Protein AF-A0A971L459-F1 (afdb_monomer_lite)

Radius of gyration: 15.77 Å; chains: 1; bounding box: 43×36×41 Å

Structure (mmCIF, N/CA/C/O backbone):
data_AF-A0A971L459-F1
#
_entry.id   AF-A0A971L459-F1
#
loop_
_atom_site.group_PDB
_atom_site.id
_atom_site.type_symbol
_atom_site.label_atom_id
_atom_site.label_alt_id
_atom_site.label_comp_id
_atom_site.label_asym_id
_atom_site.label_entity_id
_atom_site.label_seq_id
_atom_site.pdbx_PDB_ins_code
_atom_site.Cartn_x
_atom_site.Cartn_y
_atom_site.Cartn_z
_atom_site.occupancy
_atom_site.B_iso_or_equiv
_atom_site.auth_seq_id
_atom_site.auth_comp_id
_atom_site.auth_asym_id
_atom_site.auth_atom_id
_atom_site.pdbx_PDB_model_num
ATOM 1 N N . MET A 1 1 ? -14.450 -4.323 11.798 1.00 90.31 1 MET A N 1
ATOM 2 C CA . MET A 1 1 ? -14.126 -2.916 12.143 1.00 90.31 1 MET A CA 1
ATOM 3 C C . MET A 1 1 ? -13.763 -2.211 10.857 1.00 90.31 1 MET A C 1
ATOM 5 O O . MET A 1 1 ? -13.101 -2.837 10.037 1.00 90.31 1 MET A O 1
ATOM 9 N N . LYS A 1 2 ? -14.218 -0.979 10.640 1.00 94.31 2 LYS A N 1
ATOM 10 C CA . LYS A 1 2 ? -13.958 -0.246 9.393 1.00 94.31 2 LYS A CA 1
ATOM 11 C C . LYS A 1 2 ? -13.696 1.214 9.714 1.00 94.31 2 LYS A C 1
ATOM 13 O O . LYS A 1 2 ? -14.445 1.800 10.484 1.00 94.31 2 LYS A O 1
ATOM 18 N N . TRP A 1 3 ? -12.647 1.765 9.129 1.00 95.25 3 TRP A N 1
ATOM 19 C CA . TRP A 1 3 ? -12.366 3.187 9.110 1.00 95.25 3 TRP A CA 1
ATOM 20 C C . TRP A 1 3 ? -12.623 3.690 7.695 1.00 95.25 3 TRP A C 1
ATOM 22 O O . TRP A 1 3 ? -12.131 3.116 6.724 1.00 95.25 3 TRP A O 1
ATOM 32 N N . GLN A 1 4 ? -13.418 4.747 7.596 1.00 94.31 4 GLN A N 1
ATOM 33 C CA . GLN A 1 4 ? -13.702 5.459 6.361 1.00 94.31 4 GLN A CA 1
ATOM 34 C C . GLN A 1 4 ? -13.698 6.948 6.715 1.00 94.31 4 GLN A C 1
ATOM 36 O O . GLN A 1 4 ? -14.585 7.391 7.451 1.00 94.31 4 GLN A O 1
ATOM 41 N N . PRO A 1 5 ? -12.687 7.715 6.285 1.00 88.75 5 PRO A N 1
ATOM 42 C CA . PRO A 1 5 ? -12.580 9.106 6.672 1.00 88.75 5 PRO A CA 1
ATOM 43 C C . PRO A 1 5 ? -13.665 9.940 5.982 1.00 88.75 5 PRO A C 1
ATOM 45 O O . PRO A 1 5 ? -14.094 9.644 4.867 1.00 88.75 5 PRO A O 1
ATOM 48 N N . SER A 1 6 ? -14.095 11.017 6.641 1.00 87.75 6 SER A N 1
ATOM 49 C CA . SER A 1 6 ? -15.036 11.989 6.064 1.00 87.75 6 SER A CA 1
ATOM 50 C C . SER A 1 6 ? -14.444 12.742 4.870 1.00 87.75 6 SER A C 1
ATOM 52 O O . SER A 1 6 ? -15.179 13.152 3.974 1.00 87.75 6 SER A O 1
ATOM 54 N N . SER A 1 7 ? -13.119 12.886 4.856 1.00 86.75 7 SER A N 1
ATOM 55 C CA . SER A 1 7 ? -12.333 13.434 3.758 1.00 86.75 7 SER A CA 1
ATOM 56 C C . SER A 1 7 ? -11.237 12.439 3.391 1.00 86.75 7 SER A C 1
ATOM 58 O O . SER A 1 7 ? -10.510 12.003 4.284 1.00 86.75 7 SER A O 1
ATOM 60 N N . PRO A 1 8 ? -11.064 12.090 2.112 1.00 84.75 8 PRO A N 1
ATOM 61 C CA . PRO A 1 8 ? -10.046 11.125 1.736 1.00 84.75 8 PRO A CA 1
ATOM 62 C C . PRO A 1 8 ? -8.619 11.597 2.022 1.00 84.75 8 PRO A C 1
ATOM 64 O O . PRO A 1 8 ? -8.302 12.783 1.886 1.00 84.75 8 PRO A O 1
ATOM 67 N N . ILE A 1 9 ? -7.736 10.656 2.361 1.00 93.06 9 ILE A N 1
ATOM 68 C CA . ILE A 1 9 ? -6.310 10.937 2.551 1.00 93.06 9 ILE A CA 1
ATOM 69 C C . ILE A 1 9 ? -5.605 10.787 1.209 1.00 93.06 9 ILE A C 1
ATOM 71 O O . ILE A 1 9 ? -5.529 9.687 0.663 1.00 93.06 9 ILE A O 1
ATOM 75 N N . ARG A 1 10 ? -5.092 11.908 0.694 1.00 93.88 10 ARG A N 1
ATOM 76 C CA . ARG A 1 10 ? -4.500 12.013 -0.643 1.00 93.88 10 ARG A CA 1
ATOM 77 C C . ARG A 1 10 ? -2.991 12.195 -0.604 1.00 93.88 10 ARG A C 1
ATOM 79 O O . ARG A 1 10 ? -2.459 12.879 0.271 1.00 93.88 10 ARG A O 1
ATOM 86 N N . SER A 1 11 ? -2.309 11.629 -1.591 1.00 92.81 11 SER A N 1
ATOM 87 C CA . SER A 1 11 ? -0.902 11.909 -1.848 1.00 92.81 11 SER A CA 1
ATOM 88 C C . SER A 1 11 ? -0.730 13.270 -2.510 1.00 92.81 11 SER A C 1
ATOM 90 O O . SER A 1 11 ? -1.480 13.655 -3.403 1.00 92.81 11 SER A O 1
ATOM 92 N N . THR A 1 12 ? 0.318 13.981 -2.110 1.00 92.38 12 THR A N 1
ATOM 93 C CA . THR A 1 12 ? 0.799 15.197 -2.780 1.00 92.38 12 THR A CA 1
ATOM 94 C C . THR A 1 12 ? 2.115 14.961 -3.524 1.00 92.38 12 THR A C 1
ATOM 96 O O . THR A 1 12 ? 2.719 15.904 -4.033 1.00 92.38 12 THR A O 1
ATOM 99 N N . MET A 1 13 ? 2.588 13.710 -3.584 1.00 92.56 13 MET A N 1
ATOM 100 C CA . MET A 1 13 ? 3.880 13.375 -4.176 1.00 92.56 13 MET A CA 1
ATOM 101 C C . MET A 1 13 ? 3.852 13.494 -5.698 1.00 92.56 13 MET A C 1
ATOM 103 O O . MET A 1 13 ? 2.916 13.036 -6.356 1.00 92.56 13 MET A O 1
ATOM 107 N N . GLN A 1 14 ? 4.919 14.085 -6.236 1.00 90.69 14 GLN A N 1
ATOM 108 C CA . GLN A 1 14 ? 5.149 14.294 -7.662 1.00 90.69 14 GLN A CA 1
ATOM 109 C C . GLN A 1 14 ? 6.601 13.941 -8.024 1.00 90.69 14 GLN A C 1
ATOM 111 O O . GLN A 1 14 ? 7.482 14.132 -7.176 1.00 90.69 14 GLN A O 1
ATOM 116 N N . PRO A 1 15 ? 6.874 13.482 -9.261 1.00 91.50 15 PRO A N 1
ATOM 117 C CA . PRO A 1 15 ? 5.900 13.136 -10.306 1.00 91.50 15 PRO A CA 1
ATOM 118 C C . PRO A 1 15 ? 5.038 11.912 -9.950 1.00 91.50 15 PRO A C 1
ATOM 120 O O . PRO A 1 15 ? 5.412 11.123 -9.086 1.00 91.50 15 PRO A O 1
ATOM 123 N N . ARG A 1 16 ? 3.874 11.756 -10.594 1.00 91.00 16 ARG A N 1
ATOM 124 C CA . ARG A 1 16 ? 3.052 10.537 -10.470 1.00 91.00 16 ARG A CA 1
ATOM 125 C C . ARG A 1 16 ? 3.676 9.379 -11.246 1.00 91.00 16 ARG A C 1
ATOM 127 O O . ARG A 1 16 ? 4.224 9.580 -12.328 1.00 91.00 16 ARG A O 1
ATOM 134 N N . LEU A 1 17 ? 3.574 8.175 -10.688 1.00 91.25 17 LEU A N 1
ATOM 135 C CA . LEU A 1 17 ? 4.020 6.932 -11.307 1.00 91.25 17 LEU A CA 1
ATOM 136 C C . LEU A 1 17 ? 2.808 6.096 -11.714 1.00 91.25 17 LEU A C 1
ATOM 138 O O . LEU A 1 17 ? 2.046 5.652 -10.859 1.00 91.25 17 LEU A O 1
ATOM 142 N N . ASP A 1 18 ? 2.693 5.850 -13.013 1.00 92.44 18 ASP A N 1
ATOM 143 C CA . ASP A 1 18 ? 1.702 4.952 -13.596 1.00 92.44 18 ASP A CA 1
ATOM 144 C C . ASP A 1 18 ? 1.967 3.502 -13.149 1.00 92.44 18 ASP A C 1
ATOM 146 O O . ASP A 1 18 ? 3.055 2.961 -13.377 1.00 92.44 18 ASP A O 1
ATOM 150 N N . VAL A 1 19 ? 0.986 2.846 -12.530 1.00 92.81 19 VAL A N 1
ATOM 151 C CA . VAL A 1 19 ? 1.095 1.454 -12.078 1.00 92.81 19 VAL A CA 1
ATOM 152 C C . VAL A 1 19 ? 1.305 0.476 -13.228 1.00 92.81 19 VAL A C 1
ATOM 154 O O . VAL A 1 19 ? 1.962 -0.539 -13.032 1.00 92.81 19 VAL A O 1
ATOM 157 N N . SER A 1 20 ? 0.844 0.779 -14.441 1.00 92.81 20 SER A N 1
ATOM 158 C CA . SER A 1 20 ? 1.091 -0.038 -15.632 1.00 92.81 20 SER A CA 1
ATOM 159 C C . SER A 1 20 ? 2.567 -0.039 -16.046 1.00 92.81 20 SER A C 1
ATOM 161 O O . SER A 1 20 ? 3.024 -0.982 -16.686 1.00 92.81 20 SER A O 1
ATOM 163 N N . SER A 1 21 ? 3.343 0.964 -15.617 1.00 91.06 21 SER A N 1
ATOM 164 C CA . SER A 1 21 ? 4.784 1.052 -15.888 1.00 91.06 21 SER A CA 1
ATOM 165 C C . SER A 1 21 ? 5.652 0.215 -14.940 1.00 91.06 21 SER A C 1
ATOM 167 O O . SER A 1 21 ? 6.875 0.144 -15.111 1.00 91.06 21 SER A O 1
ATOM 169 N N . TYR A 1 22 ? 5.047 -0.433 -13.938 1.00 91.81 22 TYR A N 1
ATOM 170 C CA . TYR A 1 22 ? 5.780 -1.288 -13.013 1.00 91.81 22 TYR A CA 1
ATOM 171 C C . TYR A 1 22 ? 6.403 -2.470 -13.751 1.00 91.81 22 TYR A C 1
ATOM 173 O O . TYR A 1 22 ? 5.729 -3.267 -14.406 1.00 91.81 22 TYR A O 1
ATOM 181 N N . LYS A 1 23 ? 7.727 -2.573 -13.619 1.00 92.19 23 LYS A N 1
ATOM 182 C CA . LYS A 1 23 ? 8.530 -3.602 -14.275 1.00 92.19 23 LYS A CA 1
ATOM 183 C C . LYS A 1 23 ? 8.149 -4.993 -13.778 1.00 92.19 23 LYS A C 1
ATOM 185 O O . LYS A 1 23 ? 7.743 -5.173 -12.632 1.00 92.19 23 LYS A O 1
ATOM 190 N N . LYS A 1 24 ? 8.378 -5.965 -14.656 1.00 95.31 24 LYS A N 1
ATOM 191 C CA . LYS A 1 24 ? 8.239 -7.388 -14.376 1.00 95.31 24 LYS A CA 1
ATOM 192 C C . LYS A 1 24 ? 9.045 -7.802 -13.139 1.00 95.31 24 LYS A C 1
ATOM 194 O O . LYS A 1 24 ? 10.231 -7.486 -13.045 1.00 95.31 24 LYS A O 1
ATOM 199 N N . ASP A 1 25 ? 8.404 -8.540 -12.240 1.00 94.94 25 ASP A N 1
ATOM 200 C CA . ASP A 1 25 ? 8.980 -9.087 -11.010 1.00 94.94 25 ASP A CA 1
ATOM 201 C C . ASP A 1 25 ? 8.556 -10.551 -10.825 1.00 94.94 25 ASP A C 1
ATOM 203 O O . ASP A 1 25 ? 7.555 -11.003 -11.390 1.00 94.94 25 ASP A O 1
ATOM 207 N N . HIS A 1 26 ? 9.336 -11.316 -10.065 1.00 96.62 26 HIS A N 1
ATOM 208 C CA . HIS A 1 26 ? 8.986 -12.693 -9.722 1.00 96.62 26 HIS A CA 1
ATOM 209 C C . HIS A 1 26 ? 7.728 -12.705 -8.863 1.00 96.62 26 HIS A C 1
ATOM 211 O O . HIS A 1 26 ? 7.657 -11.978 -7.873 1.00 96.62 26 HIS A O 1
ATOM 217 N N . LYS A 1 27 ? 6.754 -13.554 -9.195 1.00 97.12 27 LYS A N 1
ATOM 218 C CA . LYS A 1 27 ? 5.535 -13.669 -8.391 1.00 97.12 27 LYS A CA 1
ATOM 219 C C . LYS A 1 27 ? 5.859 -14.239 -7.008 1.00 97.12 27 LYS A C 1
ATOM 221 O O . LYS A 1 27 ? 6.556 -15.248 -6.899 1.00 97.12 27 LYS A O 1
ATOM 226 N N . PHE A 1 28 ? 5.326 -13.616 -5.966 1.00 95.00 28 PHE A N 1
ATOM 227 C CA . PHE A 1 28 ? 5.466 -14.037 -4.577 1.00 95.00 28 PHE A CA 1
ATOM 228 C C . PHE A 1 28 ? 4.107 -14.440 -4.003 1.00 95.00 28 PHE A C 1
ATOM 230 O O . PHE A 1 28 ? 3.129 -13.700 -4.112 1.00 95.00 28 PHE A O 1
ATOM 237 N N . ASP A 1 29 ? 4.049 -15.611 -3.381 1.00 92.31 29 ASP A N 1
ATOM 238 C CA . ASP A 1 29 ? 2.883 -16.079 -2.647 1.00 92.31 29 ASP A CA 1
ATOM 239 C C . ASP A 1 29 ? 3.011 -15.648 -1.180 1.00 92.31 29 ASP A C 1
ATOM 241 O O . ASP A 1 29 ? 3.862 -16.124 -0.430 1.00 92.31 29 ASP A O 1
ATOM 245 N N . PHE A 1 30 ? 2.157 -14.713 -0.765 1.00 87.75 30 PHE A N 1
ATOM 246 C CA . PHE A 1 30 ? 2.163 -14.171 0.595 1.00 87.75 30 PHE A CA 1
ATOM 247 C C . PHE A 1 30 ? 1.555 -15.112 1.645 1.00 87.75 30 PHE A C 1
ATOM 249 O O . PHE A 1 30 ? 1.701 -14.846 2.837 1.00 87.75 30 PHE A O 1
ATOM 256 N N . ILE A 1 31 ? 0.882 -16.189 1.230 1.00 85.88 31 ILE A N 1
ATOM 257 C CA . ILE A 1 31 ? 0.337 -17.218 2.123 1.00 85.88 31 ILE A CA 1
ATOM 258 C C . ILE A 1 31 ? 1.427 -18.238 2.452 1.00 85.88 31 ILE A C 1
ATOM 260 O O . ILE A 1 31 ? 1.619 -18.570 3.621 1.00 85.88 31 ILE A O 1
ATOM 264 N N . THR A 1 32 ? 2.148 -18.726 1.440 1.00 89.06 32 THR A N 1
ATOM 265 C CA . THR A 1 32 ? 3.231 -19.707 1.632 1.00 89.06 32 THR A CA 1
ATOM 266 C C . THR A 1 32 ? 4.562 -19.055 2.004 1.00 89.06 32 THR A C 1
ATOM 268 O O . THR A 1 32 ? 5.397 -19.690 2.644 1.00 89.06 32 THR A O 1
ATOM 271 N N . GLY A 1 33 ? 4.752 -17.779 1.659 1.00 88.25 33 GLY A N 1
ATOM 272 C CA . GLY A 1 33 ? 5.996 -17.044 1.879 1.00 88.25 33 GLY A CA 1
ATOM 273 C C . GLY A 1 33 ? 7.087 -17.362 0.852 1.00 88.25 33 GLY A C 1
ATOM 274 O O . GLY A 1 33 ? 8.265 -17.128 1.131 1.00 88.25 33 GLY A O 1
ATOM 275 N N . GLU A 1 34 ? 6.721 -17.891 -0.318 1.00 92.88 34 GLU A N 1
ATOM 276 C CA . GLU A 1 34 ? 7.658 -18.375 -1.334 1.00 92.88 34 GLU A CA 1
ATOM 277 C C . GLU A 1 34 ? 7.454 -17.705 -2.699 1.00 92.88 34 GLU A C 1
ATOM 279 O O . GLU A 1 34 ? 6.381 -17.203 -3.035 1.00 92.88 34 GLU A O 1
ATOM 284 N N . PHE A 1 35 ? 8.505 -17.717 -3.525 1.00 93.50 35 PHE A N 1
ATOM 285 C CA . PHE A 1 35 ? 8.372 -17.356 -4.935 1.00 93.50 35 PHE A CA 1
ATOM 286 C C . PHE A 1 35 ? 7.674 -18.473 -5.702 1.00 93.50 35 PHE A C 1
ATOM 288 O O . PHE A 1 35 ? 8.040 -19.644 -5.595 1.00 93.50 35 PHE A O 1
ATOM 295 N N . VAL A 1 36 ? 6.718 -18.099 -6.545 1.00 95.06 36 VAL A N 1
ATOM 296 C CA . VAL A 1 36 ? 6.023 -19.046 -7.412 1.00 95.06 36 VAL A CA 1
ATOM 297 C C . VAL A 1 36 ? 6.899 -19.321 -8.635 1.00 95.06 36 VAL A C 1
ATOM 299 O O . VAL A 1 36 ? 7.161 -18.438 -9.454 1.00 95.06 36 VAL A O 1
ATOM 302 N N . SER A 1 37 ? 7.407 -20.550 -8.736 1.00 94.44 37 SER A N 1
ATOM 303 C CA . SER A 1 37 ? 8.380 -20.936 -9.763 1.00 94.44 37 SER A CA 1
ATOM 304 C C . SER A 1 37 ? 7.847 -20.720 -11.184 1.00 94.44 37 SER A C 1
ATOM 306 O O . SER A 1 37 ? 6.774 -21.199 -11.537 1.00 94.44 37 SER A O 1
ATOM 308 N N . GLY A 1 38 ? 8.622 -20.016 -12.014 1.00 94.44 38 GLY A N 1
ATOM 309 C CA . GLY A 1 38 ? 8.282 -19.735 -13.413 1.00 94.44 38 GLY A CA 1
ATOM 310 C C . GLY A 1 38 ? 7.211 -18.658 -13.621 1.00 94.44 38 GLY A C 1
ATOM 311 O O . GLY A 1 38 ? 6.977 -18.269 -14.767 1.00 94.44 38 GLY A O 1
ATOM 312 N N . GLU A 1 39 ? 6.609 -18.138 -12.551 1.00 97.19 39 GLU A N 1
ATOM 313 C CA . GLU A 1 39 ? 5.571 -17.114 -12.622 1.00 97.19 39 GLU A CA 1
ATOM 314 C C . GLU A 1 39 ? 6.114 -15.709 -12.358 1.00 97.19 39 GLU A C 1
ATOM 316 O O . GLU A 1 39 ? 7.056 -15.481 -11.593 1.00 97.19 39 GLU A O 1
ATOM 321 N N . TRP A 1 40 ? 5.480 -14.744 -13.016 1.00 97.31 40 TRP A N 1
ATOM 322 C CA . TRP A 1 40 ? 5.882 -13.349 -13.008 1.00 97.31 40 TRP A CA 1
ATOM 323 C C . TRP A 1 40 ? 4.654 -12.453 -12.934 1.00 97.31 40 TRP A C 1
ATOM 325 O O . TRP A 1 40 ? 3.592 -12.819 -13.432 1.00 97.31 40 TRP A O 1
ATOM 335 N N . VAL A 1 41 ? 4.834 -11.273 -12.356 1.00 96.75 41 VAL A N 1
ATOM 336 C CA . VAL A 1 41 ? 3.839 -10.199 -12.311 1.00 96.75 41 VAL A CA 1
ATOM 337 C C . VAL A 1 41 ? 4.420 -8.943 -12.950 1.00 96.75 41 VAL A C 1
ATOM 339 O O . VAL A 1 41 ? 5.628 -8.723 -12.896 1.00 96.75 41 VAL A O 1
ATOM 342 N N . GLU A 1 42 ? 3.581 -8.115 -13.560 1.00 95.94 42 GLU A N 1
ATOM 343 C CA . GLU A 1 42 ? 3.956 -6.819 -14.139 1.00 95.94 42 GLU A CA 1
ATOM 344 C C . GLU A 1 42 ? 2.793 -5.829 -14.007 1.00 95.94 42 GLU A C 1
ATOM 346 O O . GLU A 1 42 ? 1.681 -6.219 -13.641 1.00 95.94 42 GLU A O 1
ATOM 351 N N . GLY A 1 43 ? 3.045 -4.540 -14.247 1.00 95.00 43 GLY A N 1
ATOM 352 C CA . GLY A 1 43 ? 2.015 -3.509 -14.156 1.00 95.00 43 GLY A CA 1
ATOM 353 C C . GLY A 1 43 ? 1.327 -3.476 -12.783 1.00 95.00 43 GLY A C 1
ATOM 354 O O . GLY A 1 43 ? 1.984 -3.493 -11.737 1.00 95.00 43 GLY A O 1
ATOM 355 N N . LEU A 1 44 ? -0.011 -3.465 -12.783 1.00 94.12 44 LEU A N 1
ATOM 356 C CA . LEU A 1 44 ? -0.817 -3.393 -11.561 1.00 94.12 44 LEU A CA 1
ATOM 357 C C . LEU A 1 44 ? -0.513 -4.534 -10.575 1.00 94.12 44 LEU A C 1
ATOM 359 O O . LEU A 1 44 ? -0.408 -4.277 -9.378 1.00 94.12 44 LEU A O 1
ATOM 363 N N . ASP A 1 45 ? -0.310 -5.765 -11.048 1.00 94.62 45 ASP A N 1
ATOM 364 C CA . ASP A 1 45 ? -0.037 -6.907 -10.165 1.00 94.62 45 ASP A CA 1
ATOM 365 C C . ASP A 1 45 ? 1.336 -6.787 -9.492 1.00 94.62 45 ASP A C 1
ATOM 367 O O . ASP A 1 45 ? 1.482 -7.064 -8.299 1.00 94.62 45 ASP A O 1
ATOM 371 N N . ALA A 1 46 ? 2.343 -6.295 -10.223 1.00 94.88 46 ALA A N 1
ATOM 372 C CA . ALA A 1 46 ? 3.651 -5.991 -9.644 1.00 94.88 46 ALA A CA 1
ATOM 373 C C . ALA A 1 46 ? 3.568 -4.849 -8.620 1.00 94.88 46 ALA A C 1
ATOM 375 O O . ALA A 1 46 ? 4.231 -4.894 -7.577 1.00 94.88 46 ALA A O 1
ATOM 376 N N . P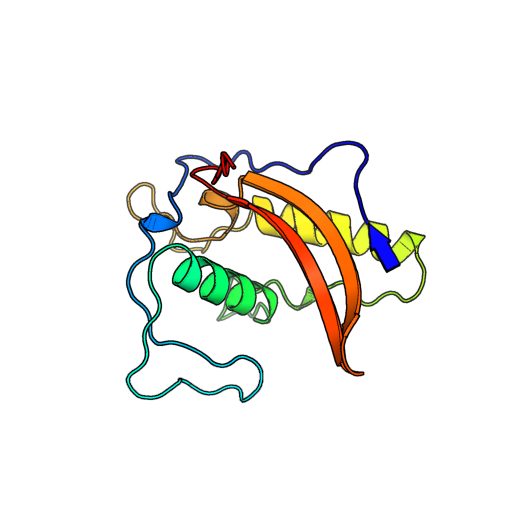HE A 1 47 ? 2.725 -3.841 -8.870 1.00 95.25 47 PHE A N 1
ATOM 377 C CA . PHE A 1 47 ? 2.432 -2.807 -7.883 1.00 95.25 47 PHE A CA 1
ATOM 378 C C . PHE A 1 47 ? 1.763 -3.389 -6.629 1.00 95.25 47 PHE A C 1
ATOM 380 O O . PHE A 1 47 ? 2.237 -3.112 -5.528 1.00 95.25 47 PHE A O 1
ATOM 387 N N . ILE A 1 48 ? 0.724 -4.221 -6.768 1.00 94.88 48 ILE A N 1
ATOM 388 C CA . ILE A 1 48 ? 0.027 -4.862 -5.638 1.00 94.88 48 ILE A CA 1
ATOM 389 C C . ILE A 1 48 ? 1.009 -5.702 -4.815 1.00 94.88 48 ILE A C 1
ATOM 391 O O . ILE A 1 48 ? 1.056 -5.578 -3.590 1.00 94.88 48 ILE A O 1
ATOM 395 N N . GLN A 1 49 ? 1.863 -6.491 -5.469 1.00 95.31 49 GLN A N 1
ATOM 396 C CA . GLN A 1 49 ? 2.909 -7.250 -4.786 1.00 95.31 49 GLN A CA 1
ATOM 397 C C . GLN A 1 49 ? 3.863 -6.331 -4.008 1.00 95.31 49 GLN A C 1
ATOM 399 O O . GLN A 1 49 ? 4.150 -6.584 -2.834 1.00 95.31 49 GLN A O 1
ATOM 404 N N . LYS A 1 50 ? 4.335 -5.231 -4.613 1.00 94.38 50 LYS A N 1
ATOM 405 C CA . LYS A 1 50 ? 5.182 -4.244 -3.920 1.00 94.38 50 LYS A CA 1
ATOM 406 C C . LYS A 1 50 ? 4.447 -3.597 -2.745 1.00 94.38 50 LYS A C 1
ATOM 408 O O . LYS A 1 50 ? 5.051 -3.416 -1.690 1.00 94.38 50 LYS A O 1
ATOM 413 N N . PHE A 1 51 ? 3.169 -3.272 -2.912 1.00 95.75 51 PHE A N 1
ATOM 414 C CA . PHE A 1 51 ? 2.311 -2.688 -1.886 1.00 95.75 51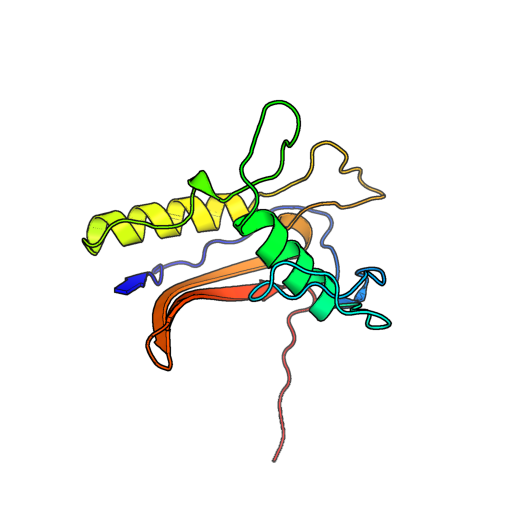 PHE A CA 1
ATOM 415 C C . PHE A 1 51 ? 2.212 -3.601 -0.663 1.00 95.75 51 PHE A C 1
ATOM 417 O O . PHE A 1 51 ? 2.566 -3.187 0.442 1.00 95.75 51 PHE A O 1
ATOM 424 N N . ILE A 1 52 ? 1.845 -4.870 -0.867 1.00 95.00 52 ILE A N 1
ATOM 425 C CA . ILE A 1 52 ? 1.763 -5.868 0.206 1.00 95.00 52 ILE A CA 1
ATOM 426 C C . ILE A 1 52 ? 3.137 -6.058 0.856 1.00 95.00 52 ILE A C 1
ATOM 428 O O . ILE A 1 52 ? 3.253 -6.029 2.080 1.00 95.00 52 ILE A O 1
ATOM 432 N N . LYS A 1 53 ? 4.207 -6.174 0.061 1.00 93.44 53 LYS A N 1
ATOM 433 C CA . LYS A 1 53 ? 5.573 -6.324 0.579 1.00 93.44 53 LYS A CA 1
ATOM 434 C C . LYS A 1 53 ? 5.978 -5.162 1.483 1.00 93.44 53 LYS A C 1
ATOM 436 O O . LYS A 1 53 ? 6.503 -5.404 2.565 1.00 93.44 53 LYS A O 1
ATOM 441 N N . VAL A 1 54 ? 5.738 -3.916 1.075 1.00 95.06 54 VAL A N 1
ATOM 442 C CA . VAL A 1 54 ? 6.026 -2.722 1.890 1.00 95.06 54 VAL A CA 1
ATOM 443 C C . VAL A 1 54 ? 5.225 -2.748 3.194 1.00 95.06 54 VAL A C 1
ATOM 445 O O . VAL A 1 54 ? 5.801 -2.530 4.261 1.00 95.06 54 VAL A O 1
ATOM 448 N N . LEU A 1 55 ? 3.931 -3.082 3.130 1.00 95.19 55 LEU A N 1
ATOM 449 C CA . LEU A 1 55 ? 3.073 -3.186 4.313 1.00 95.19 55 LEU A CA 1
ATOM 450 C C . LEU A 1 55 ? 3.513 -4.275 5.292 1.00 95.19 55 LEU A C 1
ATOM 452 O O . LEU A 1 55 ? 3.431 -4.067 6.496 1.00 95.19 55 LEU A O 1
ATOM 456 N N . LEU A 1 56 ? 3.987 -5.419 4.802 1.00 92.75 56 LEU A N 1
ATOM 457 C CA . LEU A 1 56 ? 4.395 -6.545 5.646 1.00 92.75 56 LEU A CA 1
ATOM 458 C C . LEU A 1 56 ? 5.865 -6.478 6.084 1.00 92.75 56 LEU A C 1
ATOM 460 O O . LEU A 1 56 ? 6.281 -7.213 6.979 1.00 92.75 56 LEU A O 1
ATOM 464 N N . THR A 1 57 ? 6.663 -5.589 5.494 1.00 93.56 57 THR A N 1
ATOM 465 C CA . THR A 1 57 ? 8.071 -5.425 5.859 1.00 93.56 57 THR A CA 1
ATOM 466 C C . THR A 1 57 ? 8.204 -4.576 7.120 1.00 93.56 57 THR A C 1
ATOM 468 O O . THR A 1 57 ? 7.629 -3.493 7.228 1.00 93.56 57 THR A O 1
ATOM 471 N N . LYS A 1 58 ? 9.010 -5.045 8.076 1.00 94.38 58 LYS A N 1
ATOM 472 C CA . LYS A 1 58 ? 9.415 -4.263 9.248 1.00 94.38 58 LYS A CA 1
ATOM 473 C C . LYS A 1 58 ? 10.557 -3.321 8.880 1.00 94.38 58 LYS A C 1
ATOM 475 O O . LYS A 1 58 ? 11.579 -3.763 8.352 1.00 94.38 58 LYS A O 1
ATOM 480 N N . GLU A 1 59 ? 10.399 -2.037 9.186 1.00 92.56 59 GLU A N 1
ATOM 481 C CA . GLU A 1 59 ? 11.494 -1.079 9.057 1.00 92.56 59 GLU A CA 1
ATOM 482 C C . GLU A 1 59 ? 12.599 -1.396 10.073 1.00 92.56 59 GLU A C 1
ATOM 484 O O . GLU A 1 59 ? 12.343 -1.683 11.245 1.00 92.56 59 GLU A O 1
ATOM 489 N N . THR A 1 60 ? 13.845 -1.369 9.619 1.00 92.62 60 THR A N 1
ATOM 4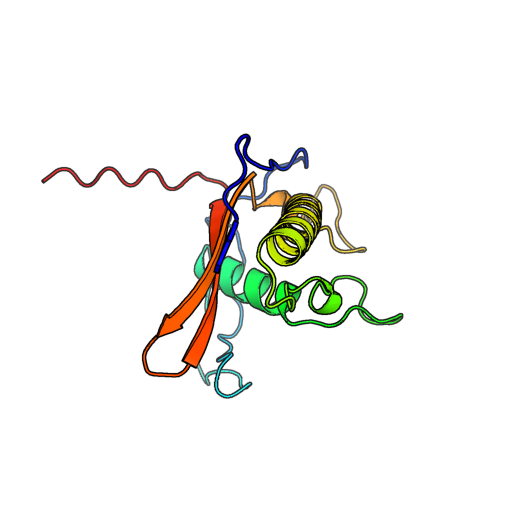90 C CA . THR A 1 60 ? 15.038 -1.599 10.437 1.00 92.62 60 THR A CA 1
ATOM 491 C C . THR A 1 60 ? 16.135 -0.618 10.015 1.00 92.62 60 THR A C 1
ATOM 493 O O . THR A 1 60 ? 16.036 -0.012 8.948 1.00 92.62 60 THR A O 1
ATOM 496 N N . PRO A 1 61 ? 17.240 -0.483 10.775 1.00 91.50 61 PRO A N 1
ATOM 497 C CA . PRO A 1 61 ? 18.363 0.359 10.353 1.00 91.50 61 PRO A CA 1
ATOM 498 C C . PRO A 1 61 ? 18.919 0.017 8.958 1.00 91.50 61 PRO A C 1
ATOM 500 O O . PRO A 1 61 ? 19.479 0.889 8.292 1.00 91.50 61 PRO A O 1
ATOM 503 N N . VAL A 1 62 ? 18.745 -1.236 8.517 1.00 90.38 62 VAL A N 1
ATOM 504 C CA . VAL A 1 62 ? 19.149 -1.729 7.191 1.00 90.38 62 VAL A CA 1
ATOM 505 C C . VAL A 1 62 ? 18.020 -1.580 6.160 1.00 90.38 62 VAL A C 1
ATOM 507 O O . VAL A 1 62 ? 18.281 -1.231 5.013 1.00 90.38 62 VAL A O 1
ATOM 510 N N . ILE A 1 63 ? 16.764 -1.811 6.556 1.00 89.12 63 ILE A N 1
ATOM 511 C CA . ILE A 1 63 ? 15.585 -1.791 5.677 1.00 89.12 63 ILE A CA 1
ATOM 512 C C . ILE A 1 63 ? 14.747 -0.542 5.971 1.00 89.12 63 ILE A C 1
ATOM 514 O O . ILE A 1 63 ? 13.943 -0.548 6.895 1.00 89.12 63 ILE A O 1
ATOM 518 N N . LYS A 1 64 ? 14.897 0.515 5.168 1.00 88.38 64 LYS A N 1
ATOM 519 C CA . LYS A 1 64 ? 14.325 1.855 5.432 1.00 88.38 64 LYS A CA 1
ATOM 520 C C . LYS A 1 64 ? 13.014 2.162 4.686 1.00 88.38 64 LYS A C 1
ATOM 522 O O . LYS A 1 64 ? 12.853 3.258 4.158 1.00 88.38 64 LYS A O 1
ATOM 527 N N . TYR A 1 65 ? 12.128 1.177 4.538 1.00 88.44 65 TYR A N 1
ATOM 528 C CA . TYR A 1 65 ? 10.878 1.337 3.770 1.00 88.44 65 TYR A CA 1
ATOM 529 C C . TYR A 1 65 ? 9.669 0.573 4.339 1.00 88.44 65 TYR A C 1
ATOM 531 O O . TYR A 1 65 ? 8.591 0.599 3.763 1.00 88.44 65 TYR A O 1
ATOM 539 N N . GLY A 1 66 ? 9.826 -0.183 5.425 1.00 94.19 66 GLY A N 1
ATOM 540 C CA . GLY A 1 66 ? 8.759 -1.059 5.918 1.00 94.19 66 GLY A CA 1
ATOM 541 C C . GLY A 1 66 ? 7.649 -0.314 6.666 1.00 94.19 66 GLY A C 1
ATOM 542 O O . GLY A 1 66 ? 7.938 0.607 7.420 1.00 94.19 66 GLY A O 1
ATOM 543 N N . LEU A 1 67 ? 6.389 -0.741 6.525 1.00 96.19 67 LEU A N 1
ATOM 544 C CA . LEU A 1 67 ? 5.241 -0.153 7.237 1.00 96.19 67 LEU A CA 1
ATOM 545 C C . LEU A 1 67 ? 4.557 -1.114 8.229 1.00 96.19 67 LEU A C 1
ATOM 547 O O . LEU A 1 67 ? 3.539 -0.754 8.819 1.00 96.19 67 LEU A O 1
ATOM 551 N N . ALA A 1 68 ? 5.119 -2.302 8.480 1.00 95.69 68 ALA A N 1
ATOM 552 C CA . ALA A 1 68 ? 4.474 -3.340 9.300 1.00 95.69 68 ALA A CA 1
ATOM 553 C C . ALA A 1 68 ? 4.116 -2.900 10.728 1.00 95.69 68 ALA A C 1
ATOM 555 O O . ALA A 1 68 ? 3.114 -3.341 11.293 1.00 95.69 68 ALA A O 1
ATOM 556 N N . GLU A 1 69 ? 4.909 -2.008 11.326 1.00 95.38 69 GLU A N 1
ATOM 557 C CA . GLU A 1 69 ? 4.646 -1.493 12.677 1.00 95.38 69 GLU A CA 1
ATOM 558 C C . GLU A 1 69 ? 3.415 -0.574 12.740 1.00 95.38 69 GLU A C 1
ATOM 560 O O . GLU A 1 69 ? 2.876 -0.353 13.824 1.00 95.38 69 GLU A O 1
ATOM 565 N N . LEU A 1 70 ? 2.954 -0.060 11.594 1.00 96.25 70 LEU A N 1
ATOM 566 C CA . LEU A 1 70 ? 1.775 0.798 11.477 1.00 96.25 70 LEU A CA 1
ATOM 567 C C . LEU A 1 70 ? 0.493 0.028 11.150 1.00 96.25 70 LEU A C 1
ATOM 569 O O . LEU A 1 70 ? -0.568 0.642 11.082 1.00 96.25 70 LEU A O 1
ATOM 573 N N . LEU A 1 71 ? 0.564 -1.293 10.948 1.00 95.50 71 LEU A N 1
ATOM 574 C CA . LEU A 1 71 ? -0.634 -2.094 10.715 1.00 95.50 71 LEU A CA 1
ATOM 575 C C . LEU A 1 71 ? -1.578 -1.992 11.924 1.00 95.50 71 LEU A C 1
ATOM 577 O O . LEU A 1 71 ? -1.121 -2.193 13.055 1.00 95.50 71 LEU A O 1
ATOM 581 N N . PRO A 1 72 ? -2.877 -1.709 11.714 1.00 94.50 72 PRO A N 1
ATOM 582 C CA . PRO A 1 72 ? -3.819 -1.518 12.807 1.00 94.50 72 PRO A CA 1
ATOM 583 C C . PRO A 1 72 ? -4.008 -2.814 13.601 1.00 94.50 72 PRO A C 1
ATOM 585 O O . PRO A 1 72 ? -4.366 -3.852 13.035 1.00 94.50 72 PRO A O 1
ATOM 588 N N . LYS A 1 73 ? -3.869 -2.753 14.930 1.00 93.75 73 LYS A N 1
ATOM 589 C CA . LYS A 1 73 ? -3.937 -3.890 15.878 1.00 93.75 73 LYS A CA 1
ATOM 590 C C . LYS A 1 73 ? -5.040 -3.747 16.932 1.00 93.75 73 LYS A C 1
ATOM 592 O O . LYS A 1 73 ? -5.493 -4.764 17.463 1.00 93.75 73 LYS A O 1
ATOM 597 N N . SER A 1 74 ? -5.532 -2.531 17.182 1.00 94.62 74 SER A N 1
ATOM 598 C CA . SER A 1 74 ? -6.554 -2.276 18.202 1.00 94.62 74 SER A CA 1
ATOM 599 C C . SER A 1 74 ? -7.859 -3.027 17.934 1.00 94.62 74 SER A C 1
ATOM 601 O O . SER A 1 74 ? -8.292 -3.106 16.787 1.00 94.62 74 SER A O 1
ATOM 603 N N . GLN A 1 75 ? -8.492 -3.563 18.979 1.00 94.12 75 GLN A N 1
ATOM 604 C CA . GLN A 1 75 ? -9.843 -4.142 18.920 1.00 94.12 75 GLN A CA 1
ATOM 605 C C . GLN A 1 75 ? -10.945 -3.111 19.222 1.00 94.12 75 GLN A C 1
ATOM 607 O O . GLN A 1 75 ? -12.120 -3.394 19.011 1.00 94.12 75 GLN A O 1
ATOM 612 N N . GLU A 1 76 ? -10.564 -1.913 19.666 1.00 96.69 76 GLU A N 1
ATOM 613 C CA . GLU A 1 76 ? -11.466 -0.798 19.955 1.00 96.69 76 GLU A CA 1
ATOM 614 C C . GLU A 1 76 ? -11.582 0.119 18.734 1.00 96.69 76 GLU A C 1
ATOM 616 O O . GLU A 1 76 ? -10.571 0.491 18.127 1.00 96.69 76 GLU A O 1
ATOM 621 N N . GLN A 1 77 ? -12.815 0.464 18.347 1.00 95.19 77 GLN A N 1
ATOM 622 C CA . GLN A 1 77 ? -13.095 1.212 17.114 1.00 95.19 77 GLN A CA 1
ATOM 623 C C . GLN A 1 77 ? -12.384 2.580 17.063 1.00 95.19 77 GLN A C 1
ATOM 625 O O . GLN A 1 77 ? -11.733 2.840 16.051 1.00 95.19 77 GLN A O 1
ATOM 630 N N . PRO A 1 78 ? -12.409 3.428 18.111 1.00 96.62 78 PRO A N 1
ATOM 631 C CA . PRO A 1 78 ? -11.751 4.738 18.058 1.00 96.62 78 PRO A CA 1
ATOM 632 C C . PRO A 1 78 ? -10.227 4.654 17.879 1.00 96.62 78 PRO A C 1
ATOM 634 O O . PRO A 1 78 ? -9.618 5.455 17.172 1.00 96.62 78 PRO A O 1
ATOM 637 N N . GLU A 1 79 ? -9.579 3.687 18.520 1.00 97.69 79 GLU A N 1
ATOM 638 C CA . GLU A 1 79 ? -8.142 3.445 18.407 1.00 97.69 79 GLU A CA 1
ATOM 639 C C . GLU A 1 79 ? -7.786 2.849 17.043 1.00 97.69 79 GLU A C 1
ATOM 641 O O . GLU A 1 79 ? -6.796 3.257 16.439 1.00 97.69 79 GLU A O 1
ATOM 646 N N . PHE A 1 80 ? -8.611 1.933 16.528 1.00 96.56 80 PHE A N 1
ATOM 647 C CA . PHE A 1 80 ? -8.455 1.377 15.185 1.00 96.56 80 PHE A CA 1
ATOM 648 C C . PHE A 1 80 ? -8.521 2.463 14.109 1.00 96.56 80 PHE A C 1
ATOM 650 O O . PHE A 1 80 ? -7.700 2.464 13.196 1.00 96.56 80 PHE A O 1
ATOM 657 N N . GLU A 1 81 ? -9.450 3.415 14.226 1.00 96.81 81 GLU A N 1
ATOM 658 C CA . GLU A 1 81 ? -9.557 4.549 13.302 1.00 96.81 81 GLU A CA 1
ATOM 659 C C . GLU A 1 81 ? -8.286 5.408 13.296 1.00 96.81 81 GLU A C 1
ATOM 661 O O . GLU A 1 81 ? -7.762 5.712 12.225 1.00 96.81 81 GLU A O 1
ATOM 666 N N . LYS A 1 82 ? -7.727 5.714 14.475 1.00 96.94 82 LYS A N 1
ATOM 667 C CA . LYS A 1 82 ? -6.454 6.451 14.596 1.00 96.94 82 LYS A CA 1
ATOM 668 C C . LYS A 1 82 ? -5.282 5.694 13.967 1.00 96.94 82 LYS A C 1
ATOM 670 O O . LYS A 1 82 ? -4.420 6.296 13.327 1.00 96.94 82 LYS A O 1
ATOM 675 N N . GLU A 1 83 ? -5.222 4.376 14.158 1.00 97.44 83 GLU A N 1
ATOM 676 C CA . GLU A 1 83 ? -4.202 3.527 13.533 1.00 97.44 83 GLU A CA 1
ATOM 677 C C . GLU A 1 83 ? -4.344 3.513 12.001 1.00 97.44 83 GLU A C 1
ATOM 679 O O . GLU A 1 83 ? -3.344 3.645 11.293 1.00 97.44 83 GLU A O 1
ATOM 684 N N . CYS A 1 84 ? -5.574 3.419 11.486 1.00 97.12 84 CYS A N 1
ATOM 685 C CA . CYS A 1 84 ? -5.858 3.441 10.050 1.00 97.12 84 CYS A CA 1
ATOM 686 C C . CYS A 1 84 ? -5.505 4.786 9.405 1.00 97.12 84 CYS A C 1
ATOM 688 O O . CYS A 1 84 ? -4.902 4.811 8.332 1.00 97.12 84 CYS A O 1
ATO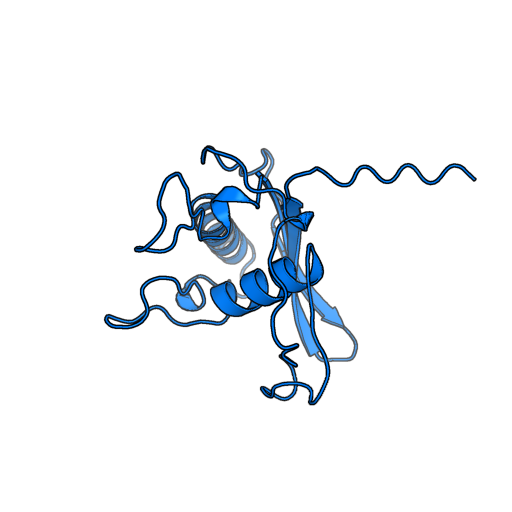M 690 N N . GLU A 1 85 ? -5.821 5.898 10.066 1.00 97.00 85 GLU A N 1
ATOM 691 C CA . GLU A 1 85 ? -5.444 7.241 9.620 1.00 97.00 85 GLU A CA 1
ATOM 692 C C . GLU A 1 85 ? -3.916 7.388 9.542 1.00 97.00 85 GLU A C 1
ATOM 694 O O . GLU A 1 85 ? -3.371 7.811 8.518 1.00 97.00 85 GLU A O 1
ATOM 699 N N . LYS A 1 86 ? -3.197 6.941 10.583 1.00 97.44 86 LYS A N 1
ATOM 700 C CA . LYS A 1 86 ? -1.727 6.954 10.613 1.00 97.44 86 LYS A CA 1
ATOM 701 C C . LYS A 1 86 ? -1.117 6.115 9.488 1.00 97.44 86 LYS A C 1
ATOM 703 O O . LYS A 1 86 ? -0.187 6.573 8.822 1.00 97.44 86 LYS A O 1
ATOM 708 N N . LEU A 1 87 ? -1.626 4.901 9.272 1.00 97.25 87 LEU A N 1
ATOM 709 C CA . LEU A 1 87 ? -1.176 4.027 8.189 1.00 97.25 87 LEU A CA 1
ATOM 710 C C . LEU A 1 87 ? -1.437 4.663 6.819 1.00 97.25 87 LEU A C 1
ATOM 712 O O . LEU A 1 87 ? -0.552 4.672 5.968 1.00 97.25 87 LEU A O 1
ATOM 716 N N . SER A 1 88 ? -2.616 5.244 6.620 1.00 97.12 88 SER A N 1
ATOM 717 C CA . SER A 1 88 ? -3.000 5.878 5.357 1.00 97.12 88 SER A CA 1
ATOM 718 C C . SER A 1 88 ? -2.077 7.038 4.999 1.00 97.12 88 SER A C 1
ATOM 720 O O . SER A 1 88 ? -1.571 7.090 3.878 1.00 97.12 88 SER A O 1
ATOM 722 N N . HIS A 1 89 ? -1.769 7.915 5.961 1.00 97.38 89 HIS A N 1
ATOM 723 C CA . HIS A 1 89 ? -0.777 8.974 5.770 1.00 97.38 89 HIS A CA 1
ATOM 724 C C . HIS A 1 89 ? 0.607 8.422 5.413 1.00 97.38 89 HIS A C 1
ATOM 726 O O . HIS A 1 89 ? 1.274 8.962 4.527 1.00 97.38 89 HIS A O 1
ATOM 732 N N . ALA A 1 90 ? 1.037 7.340 6.066 1.00 96.88 90 ALA A N 1
ATOM 733 C CA . ALA A 1 90 ? 2.315 6.707 5.768 1.00 96.88 90 ALA A CA 1
ATOM 734 C C . ALA A 1 90 ? 2.352 6.109 4.354 1.00 96.88 90 ALA A C 1
ATOM 736 O O . ALA A 1 90 ? 3.345 6.286 3.658 1.00 96.88 90 ALA A O 1
ATOM 737 N N . ILE A 1 91 ? 1.271 5.471 3.892 1.00 96.62 91 ILE A N 1
ATOM 738 C CA . ILE A 1 91 ? 1.177 4.907 2.538 1.00 96.62 91 ILE A CA 1
ATOM 739 C C . ILE A 1 91 ? 1.287 6.009 1.477 1.00 96.62 91 ILE A C 1
ATOM 741 O O . ILE A 1 91 ? 2.137 5.921 0.589 1.00 96.62 91 ILE A O 1
ATOM 745 N N . VAL A 1 92 ? 0.465 7.062 1.567 1.00 96.19 92 VAL A N 1
ATOM 746 C CA . VAL A 1 92 ? 0.408 8.107 0.525 1.00 96.19 92 VAL A CA 1
ATOM 747 C C . VAL A 1 92 ? 1.660 8.987 0.472 1.00 96.19 92 VAL A C 1
ATOM 749 O O . VAL A 1 92 ? 1.891 9.664 -0.529 1.00 96.19 92 VAL A O 1
ATOM 752 N N . SER A 1 93 ? 2.475 8.976 1.531 1.00 95.81 93 SER A N 1
ATOM 753 C CA . SER A 1 93 ? 3.756 9.693 1.618 1.00 95.81 93 SER A CA 1
ATOM 754 C C . SER A 1 93 ? 4.983 8.781 1.489 1.00 95.81 93 SER A C 1
ATOM 756 O O . SER A 1 93 ? 6.123 9.251 1.564 1.00 95.81 93 SER A O 1
ATOM 758 N N . HIS A 1 94 ? 4.775 7.477 1.285 1.00 95.88 94 HIS A N 1
ATOM 759 C CA . HIS A 1 94 ? 5.854 6.502 1.278 1.00 95.88 94 HIS A CA 1
ATOM 760 C C . HIS A 1 94 ? 6.781 6.690 0.071 1.00 95.88 94 HIS A C 1
ATOM 762 O O . HIS A 1 94 ? 6.384 6.480 -1.081 1.00 95.88 94 HIS A O 1
ATOM 768 N N . LYS A 1 95 ? 8.069 6.906 0.346 1.00 93.81 95 LYS A N 1
ATOM 769 C CA . LYS A 1 95 ? 9.167 6.889 -0.629 1.00 93.81 95 LYS A CA 1
ATOM 770 C C . LYS A 1 95 ? 10.309 6.012 -0.135 1.00 93.81 95 LYS A C 1
ATOM 772 O O . LYS A 1 95 ? 10.610 6.017 1.056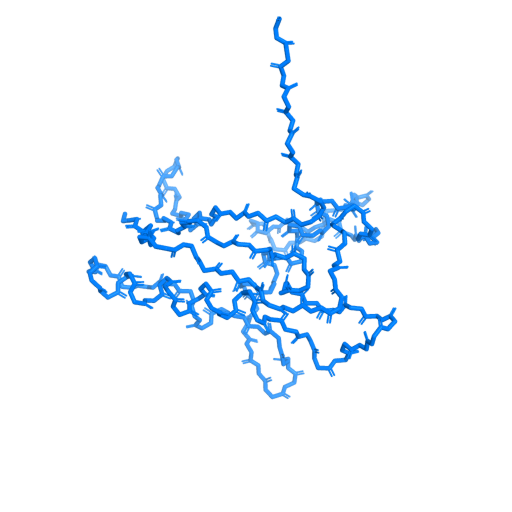 1.00 93.81 95 LYS A O 1
ATOM 777 N N . PHE A 1 96 ? 10.976 5.309 -1.043 1.00 91.00 96 PHE A N 1
ATOM 778 C CA . PHE A 1 96 ? 12.241 4.661 -0.689 1.00 91.00 96 PHE A CA 1
ATOM 779 C C . PHE A 1 96 ? 13.362 5.702 -0.610 1.00 91.00 96 PHE A C 1
ATOM 781 O O . PHE A 1 96 ? 13.314 6.741 -1.275 1.00 91.00 96 PHE A O 1
ATOM 788 N N . SER A 1 97 ? 14.400 5.408 0.175 1.00 87.00 97 SER A N 1
ATOM 789 C CA . SER A 1 97 ? 15.561 6.291 0.338 1.00 87.00 97 SER A CA 1
ATOM 790 C C . SER A 1 97 ? 16.379 6.499 -0.941 1.00 87.00 97 SER A C 1
ATOM 792 O O . SER A 1 97 ? 17.133 7.461 -1.016 1.00 87.00 97 SER A O 1
ATOM 794 N N . ASP A 1 98 ? 16.251 5.604 -1.918 1.00 85.38 98 ASP A N 1
ATOM 795 C CA . ASP A 1 98 ? 16.953 5.629 -3.206 1.00 85.38 98 ASP A CA 1
ATOM 796 C C . ASP A 1 98 ? 16.121 6.249 -4.344 1.00 85.38 98 ASP A C 1
ATOM 798 O O . ASP A 1 98 ? 16.535 6.211 -5.501 1.00 85.38 98 ASP A O 1
ATOM 802 N N . SER A 1 99 ? 14.949 6.813 -4.035 1.00 88.38 99 SER A N 1
ATOM 803 C CA . SER A 1 99 ? 14.087 7.443 -5.040 1.00 88.38 99 SER A CA 1
ATOM 804 C C . SER A 1 99 ? 14.758 8.674 -5.646 1.00 88.38 99 SER A C 1
ATOM 806 O O . SER A 1 99 ? 15.177 9.571 -4.911 1.00 88.38 99 SER A O 1
ATOM 808 N N . THR A 1 100 ? 14.769 8.767 -6.973 1.00 86.50 100 THR A N 1
ATOM 809 C CA . THR A 1 100 ? 15.223 9.953 -7.720 1.00 86.50 100 THR A CA 1
ATOM 810 C C . THR A 1 100 ? 14.116 10.447 -8.655 1.00 86.50 100 THR A C 1
ATOM 812 O O . THR A 1 100 ? 13.149 9.714 -8.876 1.00 86.50 100 THR A O 1
ATOM 815 N N . PRO A 1 101 ? 14.218 11.663 -9.227 1.00 84.50 101 PRO A N 1
ATOM 816 C CA . PRO A 1 101 ? 13.252 12.141 -10.220 1.00 84.50 101 PRO A CA 1
ATOM 817 C C . PRO A 1 101 ? 13.078 11.201 -11.428 1.00 84.50 101 PRO A C 1
ATOM 819 O O . PRO A 1 101 ? 11.990 11.119 -11.987 1.00 84.50 101 PRO A O 1
ATOM 822 N N . GLU A 1 102 ? 14.127 10.469 -11.808 1.00 85.00 102 GLU A N 1
ATOM 823 C CA . GLU A 1 102 ? 14.148 9.521 -12.931 1.00 85.00 102 GLU A CA 1
ATOM 824 C C . GLU A 1 102 ? 13.799 8.082 -12.513 1.00 85.00 102 GLU A C 1
ATOM 826 O O . GLU A 1 102 ? 13.556 7.226 -13.364 1.00 85.00 102 GLU A O 1
ATOM 831 N N . ASN A 1 103 ? 13.793 7.798 -11.209 1.00 85.81 103 ASN A N 1
ATOM 832 C CA . ASN A 1 103 ? 13.521 6.482 -10.644 1.00 85.81 103 ASN A CA 1
ATOM 833 C C . ASN A 1 103 ? 12.631 6.618 -9.404 1.00 85.81 103 ASN A C 1
ATOM 835 O O . ASN A 1 103 ? 13.094 6.604 -8.258 1.00 85.81 103 ASN A O 1
ATOM 839 N N . LEU A 1 104 ? 11.333 6.788 -9.652 1.00 89.19 104 LEU A N 1
ATOM 840 C CA . LEU A 1 104 ? 10.328 6.933 -8.607 1.00 89.19 104 LEU A CA 1
ATOM 841 C C . LEU A 1 104 ? 10.114 5.602 -7.886 1.00 89.19 104 LEU A C 1
ATOM 843 O O . LEU A 1 104 ? 9.503 4.675 -8.415 1.00 89.19 104 LEU A O 1
ATOM 847 N N . ASN A 1 105 ? 10.578 5.519 -6.641 1.00 88.38 105 ASN A N 1
ATOM 848 C CA . ASN A 1 105 ? 10.388 4.349 -5.801 1.00 88.38 105 ASN A CA 1
ATOM 849 C C . ASN A 1 105 ? 9.492 4.664 -4.603 1.00 88.38 105 ASN A C 1
ATOM 851 O O . ASN A 1 105 ? 9.743 5.558 -3.803 1.00 88.38 105 ASN A O 1
ATOM 855 N N . GLY A 1 106 ? 8.464 3.851 -4.401 1.00 90.44 106 GLY A N 1
ATOM 856 C CA . GLY A 1 106 ? 7.617 3.937 -3.212 1.00 90.44 106 GLY A CA 1
ATOM 857 C C . GLY A 1 106 ? 6.154 3.998 -3.572 1.00 90.44 106 GLY A C 1
ATOM 858 O O . GLY A 1 106 ? 5.802 4.254 -4.720 1.00 90.44 106 GLY A O 1
ATOM 859 N N . LEU A 1 107 ? 5.312 3.721 -2.582 1.00 93.88 107 LEU A N 1
ATOM 860 C CA . LEU A 1 107 ? 3.876 3.660 -2.798 1.00 93.88 107 LEU A CA 1
ATOM 861 C C . LEU A 1 107 ? 3.292 5.044 -3.079 1.00 93.88 107 LEU A C 1
ATOM 863 O O . LEU A 1 107 ? 2.443 5.154 -3.952 1.00 93.88 107 LEU A O 1
ATOM 867 N N . GLY A 1 108 ? 3.779 6.100 -2.422 1.00 92.38 108 GLY A N 1
ATOM 868 C CA . GLY A 1 108 ? 3.171 7.429 -2.497 1.00 92.38 108 GLY A CA 1
ATOM 869 C C . GLY A 1 108 ? 3.213 8.077 -3.884 1.00 92.38 108 GLY A C 1
ATOM 870 O O . GLY A 1 108 ? 2.341 8.877 -4.205 1.00 92.38 108 GLY A O 1
ATOM 871 N N . TYR A 1 109 ? 4.157 7.692 -4.750 1.00 94.19 109 TYR A N 1
ATOM 872 C CA . TYR A 1 109 ? 4.176 8.152 -6.146 1.00 94.19 109 TYR A CA 1
ATOM 873 C C . TYR A 1 109 ? 3.062 7.529 -7.005 1.00 94.19 109 TYR A C 1
ATOM 875 O O . TYR A 1 109 ? 2.674 8.131 -8.001 1.00 94.19 109 TYR A O 1
ATOM 883 N N . ALA A 1 110 ? 2.544 6.354 -6.630 1.00 94.50 110 ALA A N 1
ATOM 884 C CA . ALA A 1 110 ? 1.516 5.625 -7.378 1.00 94.50 110 ALA A CA 1
ATOM 885 C C . ALA A 1 110 ? 0.134 5.688 -6.706 1.00 94.50 110 ALA A C 1
ATOM 887 O O . ALA A 1 110 ? -0.861 5.920 -7.385 1.00 94.50 110 ALA A O 1
ATOM 888 N N . VAL A 1 111 ? 0.068 5.554 -5.377 1.00 95.19 111 VAL A N 1
ATOM 889 C CA . VAL A 1 111 ? -1.164 5.674 -4.581 1.00 95.19 111 VAL A CA 1
ATOM 890 C C . VAL A 1 111 ? -1.590 7.131 -4.530 1.00 95.19 111 VAL A C 1
ATOM 892 O O . VAL A 1 111 ? -0.838 7.991 -4.072 1.00 95.19 111 VAL A O 1
ATOM 895 N N . GLU A 1 112 ? -2.769 7.429 -5.055 1.00 93.38 112 GLU A N 1
ATOM 896 C CA . GLU A 1 112 ? -3.350 8.769 -5.064 1.00 93.38 112 GLU A CA 1
ATOM 897 C C . GLU A 1 112 ? -4.141 9.020 -3.785 1.00 93.38 112 GLU A C 1
ATOM 899 O O . GLU A 1 112 ? -3.987 10.066 -3.162 1.00 93.38 112 GLU A O 1
ATOM 904 N N . GLU A 1 113 ? -4.956 8.051 -3.375 1.00 93.88 113 GLU A N 1
ATOM 905 C CA . GLU A 1 113 ? -5.944 8.232 -2.317 1.00 93.88 113 GLU A CA 1
ATOM 906 C C . GLU A 1 113 ? -6.205 6.917 -1.581 1.00 93.88 113 GLU A C 1
ATOM 908 O O . GLU A 1 113 ? -6.268 5.865 -2.214 1.00 93.88 113 GLU A O 1
ATOM 913 N N . ILE A 1 114 ? -6.388 6.976 -0.257 1.00 93.88 114 ILE A N 1
ATOM 914 C CA . ILE A 1 114 ? -6.929 5.869 0.547 1.00 93.88 114 ILE A CA 1
ATOM 915 C C . ILE A 1 114 ? -8.370 6.205 0.945 1.00 93.88 114 ILE A C 1
ATOM 917 O O . ILE A 1 114 ? -8.615 7.228 1.590 1.00 93.88 114 ILE A O 1
ATOM 921 N N . TYR A 1 115 ? -9.306 5.326 0.584 1.00 90.75 115 TYR A N 1
ATOM 922 C CA . TYR A 1 115 ? -10.743 5.465 0.847 1.00 90.75 115 TYR A CA 1
ATOM 923 C C . TYR A 1 115 ? -11.172 4.831 2.152 1.00 90.75 115 TYR A C 1
ATOM 925 O O . TYR A 1 115 ? -12.066 5.336 2.827 1.00 90.75 115 TYR A O 1
ATOM 933 N N . SER A 1 116 ? -10.612 3.670 2.471 1.00 93.88 116 SER A N 1
ATOM 934 C CA . SER A 1 116 ? -11.004 2.952 3.669 1.00 93.88 116 SER A CA 1
ATOM 935 C C . SER A 1 116 ? -9.984 1.886 4.031 1.00 93.88 116 SER A C 1
ATOM 937 O O . SER A 1 116 ? -9.212 1.410 3.193 1.00 93.88 116 SER A O 1
ATOM 939 N N . ILE A 1 117 ? -10.001 1.518 5.307 1.00 95.25 117 ILE A N 1
ATOM 940 C CA . ILE A 1 117 ? -9.304 0.347 5.821 1.00 95.25 117 ILE A CA 1
ATOM 941 C C . ILE A 1 117 ? -10.293 -0.421 6.692 1.00 95.25 117 ILE A C 1
ATOM 943 O O . ILE A 1 117 ? -10.879 0.134 7.626 1.00 95.25 117 ILE A O 1
ATOM 947 N N . SER A 1 118 ? -10.489 -1.703 6.406 1.00 94.69 118 SER A N 1
ATOM 948 C CA . SER A 1 118 ? -11.355 -2.585 7.188 1.00 94.69 118 SER A CA 1
ATOM 949 C C . SER A 1 118 ? -10.603 -3.817 7.678 1.00 94.69 118 SER A C 1
ATOM 951 O O . SER A 1 118 ? -9.612 -4.262 7.100 1.00 94.69 118 SER A O 1
ATOM 953 N N . ARG A 1 119 ? -11.091 -4.374 8.789 1.00 92.44 119 ARG A N 1
ATOM 954 C CA . ARG A 1 119 ? -10.812 -5.753 9.180 1.00 92.44 119 ARG A CA 1
ATOM 955 C C . ARG A 1 119 ? -12.000 -6.623 8.861 1.00 92.44 119 ARG A C 1
ATOM 957 O O . ARG A 1 119 ? -13.095 -6.385 9.386 1.00 92.44 119 ARG A O 1
ATOM 964 N N . GLU A 1 120 ? -11.733 -7.650 8.078 1.00 91.62 120 GLU A N 1
ATOM 965 C CA . GLU A 1 120 ? -12.725 -8.590 7.583 1.00 91.62 120 GLU A CA 1
ATOM 966 C C . GLU A 1 120 ? -12.290 -10.015 7.886 1.00 91.62 120 GLU A C 1
ATOM 968 O O . GLU A 1 120 ? -11.101 -10.302 8.031 1.00 91.62 120 GLU A O 1
ATOM 973 N N . ARG A 1 121 ? -13.265 -10.913 8.017 1.00 88.00 121 ARG A N 1
ATOM 974 C CA . ARG A 1 121 ? -13.011 -12.336 8.209 1.00 88.00 121 ARG A CA 1
ATOM 975 C C . ARG A 1 121 ? -13.638 -13.097 7.053 1.00 88.00 121 ARG A C 1
ATOM 977 O O . ARG A 1 121 ? -14.861 -13.137 6.957 1.00 88.00 121 ARG A O 1
ATOM 984 N N . ILE A 1 122 ? -12.805 -13.690 6.206 1.00 85.00 122 ILE A N 1
ATOM 985 C CA . ILE A 1 122 ? -13.219 -14.451 5.021 1.00 85.00 122 ILE A CA 1
ATOM 986 C C . ILE A 1 122 ? -12.733 -15.884 5.228 1.00 85.00 122 ILE A C 1
ATOM 988 O O . ILE A 1 122 ? -11.571 -16.092 5.568 1.00 85.00 122 ILE A O 1
ATOM 992 N N . ASP A 1 123 ? -13.639 -16.859 5.144 1.00 87.81 123 ASP A N 1
ATOM 993 C CA . ASP A 1 123 ? -13.346 -18.290 5.333 1.00 87.81 123 ASP A CA 1
ATOM 994 C C . ASP A 1 123 ? -12.538 -18.616 6.604 1.00 87.81 123 ASP A C 1
ATOM 996 O O . ASP A 1 123 ? -11.697 -19.510 6.655 1.00 87.81 123 ASP A O 1
ATOM 1000 N N . GLY A 1 124 ? -12.798 -17.863 7.676 1.00 82.56 124 GLY A N 1
ATOM 1001 C CA . GLY A 1 124 ? -12.141 -18.040 8.968 1.00 82.56 124 GLY A CA 1
ATOM 1002 C C . GLY A 1 124 ? -10.806 -17.304 9.131 1.00 82.56 124 GLY A C 1
ATOM 1003 O O . GLY A 1 124 ? -10.356 -17.200 10.274 1.00 82.56 124 GLY A O 1
ATOM 1004 N N . ILE A 1 125 ? -10.242 -16.734 8.062 1.00 82.56 125 ILE A N 1
ATOM 1005 C CA . ILE A 1 125 ? -8.979 -15.980 8.042 1.00 82.56 125 ILE A CA 1
ATOM 1006 C C . ILE A 1 125 ? -9.263 -14.482 8.215 1.00 82.56 125 ILE A C 1
ATOM 1008 O O . ILE A 1 125 ? -10.225 -13.956 7.659 1.00 82.56 125 ILE A O 1
ATOM 1012 N N . ASN A 1 126 ? -8.441 -13.791 9.011 1.00 82.88 126 ASN A N 1
ATOM 1013 C CA . ASN A 1 126 ? -8.554 -12.346 9.215 1.00 82.88 126 ASN A CA 1
ATOM 1014 C C . ASN A 1 126 ? -7.746 -11.590 8.156 1.00 82.88 126 ASN A C 1
ATOM 1016 O O . ASN A 1 126 ? -6.553 -11.840 7.992 1.00 82.88 126 ASN A O 1
ATOM 1020 N N . TYR A 1 127 ? -8.383 -10.619 7.515 1.00 88.62 127 TYR A N 1
ATOM 1021 C CA . TYR A 1 127 ? -7.801 -9.753 6.500 1.00 88.62 127 TYR A CA 1
ATOM 1022 C C . TYR A 1 127 ? -7.818 -8.303 6.968 1.00 88.62 127 TYR A C 1
ATOM 1024 O O . TYR A 1 127 ? -8.754 -7.860 7.636 1.00 88.62 127 TYR A O 1
ATOM 1032 N N . ILE A 1 128 ? -6.783 -7.564 6.576 1.00 91.25 128 ILE A N 1
ATOM 1033 C CA . ILE A 1 128 ? -6.826 -6.106 6.506 1.00 91.25 128 ILE A CA 1
ATOM 1034 C C . ILE A 1 128 ? -7.066 -5.771 5.038 1.00 91.25 128 ILE A C 1
ATOM 1036 O O . ILE A 1 128 ? -6.231 -6.090 4.193 1.00 91.25 128 ILE A O 1
ATOM 1040 N N . VAL A 1 129 ? -8.209 -5.163 4.743 1.00 93.44 129 VAL A N 1
ATOM 1041 C CA . VAL A 1 129 ? -8.568 -4.722 3.395 1.00 93.44 129 VAL A CA 1
ATOM 1042 C C . VAL A 1 129 ? -8.304 -3.225 3.312 1.00 93.44 129 VAL A C 1
ATOM 1044 O O . VAL A 1 129 ? -8.717 -2.474 4.195 1.00 93.44 129 VAL A O 1
ATOM 1047 N N . VAL A 1 130 ? -7.583 -2.801 2.275 1.00 94.25 130 VAL A N 1
ATOM 1048 C CA . VAL A 1 130 ? -7.266 -1.393 2.010 1.00 94.25 130 VAL A CA 1
ATOM 1049 C C . VAL A 1 130 ? -7.879 -1.014 0.668 1.00 94.25 130 VAL A C 1
ATOM 1051 O O . VAL A 1 130 ? -7.503 -1.570 -0.361 1.00 94.25 130 VAL A O 1
ATOM 1054 N N . GLU A 1 131 ? -8.814 -0.068 0.679 1.00 93.56 131 GLU A N 1
ATOM 1055 C CA . GLU A 1 131 ? -9.445 0.476 -0.527 1.00 93.56 131 GLU A CA 1
ATOM 1056 C C . GLU A 1 131 ? -8.715 1.764 -0.933 1.00 93.56 131 GLU A C 1
ATOM 1058 O O . GLU A 1 131 ? -8.604 2.694 -0.130 1.00 93.56 131 GLU A O 1
ATOM 1063 N N . LEU A 1 132 ? -8.192 1.828 -2.162 1.00 93.88 132 LEU A N 1
ATOM 1064 C CA . LEU A 1 132 ? -7.338 2.925 -2.627 1.00 93.88 132 LEU A CA 1
ATOM 1065 C C . LEU A 1 132 ? -7.485 3.207 -4.129 1.00 93.88 132 LEU A C 1
ATOM 1067 O O . LEU A 1 132 ? -7.903 2.331 -4.883 1.00 93.88 132 LEU A O 1
ATOM 1071 N N . ILE A 1 133 ? -7.091 4.409 -4.559 1.00 92.19 133 ILE A N 1
ATOM 1072 C CA . ILE A 1 133 ? -6.894 4.770 -5.973 1.00 92.19 133 ILE A CA 1
ATOM 1073 C C . ILE A 1 133 ? -5.402 4.867 -6.278 1.00 92.19 133 ILE A C 1
ATOM 1075 O O . ILE A 1 133 ? -4.614 5.368 -5.471 1.00 92.19 133 ILE A O 1
ATOM 1079 N N . VAL A 1 134 ? -5.032 4.403 -7.469 1.00 92.06 134 VAL A N 1
ATOM 1080 C CA . VAL A 1 134 ? -3.695 4.522 -8.056 1.00 92.06 134 VAL A CA 1
ATOM 1081 C C . VAL A 1 134 ? -3.756 5.183 -9.429 1.00 92.06 134 VAL A C 1
ATOM 1083 O O . VAL A 1 134 ? -4.819 5.219 -10.039 1.00 92.06 134 VAL A O 1
ATOM 1086 N N . GLU A 1 135 ? -2.615 5.674 -9.912 1.00 81.19 135 GLU A N 1
ATOM 1087 C CA . GLU A 1 135 ? -2.460 6.252 -11.253 1.00 81.19 135 GLU A CA 1
ATOM 1088 C C . GLU A 1 135 ? -2.160 5.168 -12.312 1.00 81.19 135 GLU A C 1
ATOM 1090 O O . GLU A 1 135 ? -1.292 4.336 -12.055 1.00 81.19 135 GLU A O 1
ATOM 1095 N N . PRO A 1 136 ? -2.775 5.195 -13.510 1.00 67.94 136 PRO A N 1
ATOM 1096 C CA . PRO A 1 136 ? -3.967 5.961 -13.836 1.00 67.94 136 PRO A CA 1
ATOM 1097 C C . PRO A 1 136 ? -5.153 5.409 -13.052 1.00 67.94 136 PRO A C 1
ATOM 1099 O O . PRO A 1 136 ? -5.257 4.199 -12.825 1.00 67.94 136 PRO A O 1
ATOM 1102 N N . SER A 1 137 ? -6.078 6.293 -12.685 1.00 60.66 137 SER A N 1
ATOM 1103 C CA . SER A 1 137 ? -7.345 5.891 -12.087 1.00 60.66 137 SER A CA 1
ATOM 1104 C C . SER A 1 137 ? -8.072 4.989 -13.092 1.00 60.66 137 SER A C 1
ATOM 1106 O O . SER A 1 137 ? -8.605 5.460 -14.100 1.00 60.66 137 SER A O 1
ATOM 1108 N N . LEU A 1 138 ? -8.069 3.673 -12.855 1.00 47.62 138 LEU A N 1
ATOM 1109 C CA . LEU A 1 138 ? -8.800 2.705 -13.674 1.00 47.62 138 LEU A CA 1
ATOM 1110 C C . LEU A 1 138 ? -10.303 2.959 -13.515 1.00 47.62 138 LEU A C 1
ATOM 1112 O O . LEU A 1 138 ? -10.978 2.368 -12.678 1.00 47.62 138 LEU A O 1
ATOM 1116 N N . THR A 1 139 ? -10.840 3.854 -14.340 1.00 40.19 139 THR A N 1
ATOM 1117 C CA . THR A 1 139 ? -12.282 4.040 -14.497 1.00 40.19 139 THR A CA 1
ATOM 1118 C C . THR A 1 139 ? -12.761 3.082 -15.583 1.00 40.19 139 THR A C 1
ATOM 1120 O O . THR A 1 139 ? -12.97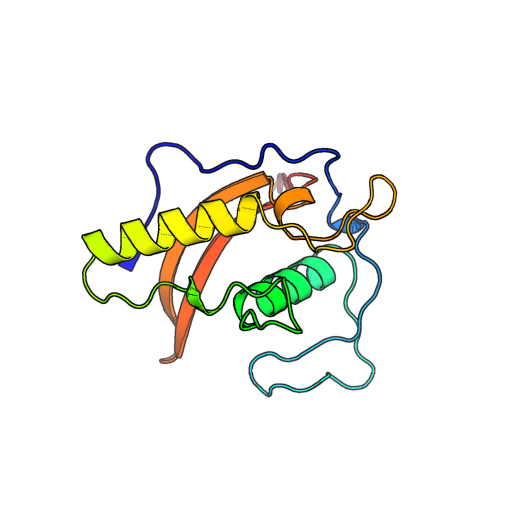9 3.469 -16.730 1.00 40.19 139 THR A O 1
ATOM 1123 N N . SER A 1 140 ? -12.895 1.800 -15.252 1.00 32.53 140 SER A N 1
ATOM 1124 C CA . SER A 1 140 ? -13.518 0.830 -16.155 1.00 32.53 140 SER A CA 1
ATOM 1125 C C . SER A 1 140 ? -15.039 1.012 -16.119 1.00 32.53 140 SER A C 1
ATOM 1127 O O . SER A 1 140 ? -15.721 0.431 -15.279 1.00 32.53 140 SER A O 1
ATOM 1129 N N . ILE A 1 141 ? -15.597 1.821 -17.028 1.00 29.62 141 ILE A N 1
ATOM 1130 C CA . ILE A 1 141 ? -17.041 1.811 -17.308 1.00 29.62 141 ILE A CA 1
ATOM 1131 C C . ILE A 1 141 ? -17.332 0.552 -18.131 1.00 29.62 141 ILE A C 1
ATOM 1133 O O . ILE A 1 141 ? -17.126 0.531 -19.344 1.00 29.62 141 ILE A O 1
ATOM 1137 N N . LEU A 1 142 ? -17.824 -0.503 -17.482 1.00 23.12 142 LEU A N 1
ATOM 1138 C CA . LEU A 1 142 ? -18.484 -1.601 -18.184 1.00 23.12 142 LEU A CA 1
ATOM 1139 C C . LEU A 1 142 ? -19.846 -1.095 -18.677 1.00 23.12 142 LEU A C 1
ATOM 1141 O O . LEU A 1 142 ? -20.779 -0.925 -17.892 1.00 23.12 142 LEU A O 1
ATOM 1145 N N . LYS A 1 143 ? -19.953 -0.822 -19.983 1.00 25.09 143 LYS A N 1
ATOM 1146 C CA . LYS A 1 143 ? -21.253 -0.783 -20.661 1.00 25.09 143 LYS A CA 1
ATOM 1147 C C . LYS A 1 143 ? -21.748 -2.221 -20.797 1.00 25.09 143 LYS A C 1
ATOM 1149 O O . LYS A 1 143 ? -21.073 -3.029 -21.433 1.00 25.09 143 LYS A O 1
ATOM 1154 N N . TYR A 1 144 ? -22.902 -2.496 -20.201 1.00 37.38 144 TYR A N 1
ATOM 1155 C CA . TYR A 1 144 ? -23.766 -3.606 -20.597 1.00 37.38 144 TYR A CA 1
ATOM 1156 C C . TYR A 1 144 ? -24.591 -3.183 -21.814 1.00 37.38 144 TYR A C 1
ATOM 1158 O O . TYR A 1 144 ? -24.975 -1.988 -21.865 1.00 37.38 144 TYR A O 1
#

pLDDT: mean 89.43, std 13.65, range [23.12, 97.69]

Sequence (144 aa):
MKWQPSSPIRSTMQPRLDVSSYKKDHKFDFITGEFVSGEWVEGLDAFIQKFIKVLLTKETPVIKYGLAELLPKSQEQPEFEKECEKLSHAIVSHKFSDSTPENLNGLGYAVEEIYSISRERIDGINYIVVELIVEPSLTSILKY

Secondary structure (DSSP, 8-state):
-EE--SS-EE---SS---GGGPPPEEEEETTTTEEEEEEEE-HHHHHHHHHHHHHHSPP-SS-TT--GGGS---SSHHHHHHHHHHHHHHHHT---TT-BTTB--SSTTTEEEEEEEEEEEETTEEEEEEEEEESS--------

Foldseek 3Di:
DKAFDPDWDFAPDDDADQLQQFDKDFDADPVVRDTDPPDIDHRNRSLVVVLVCQACDDDDPVRHRHNVVLQQDDPDPVSSNVSFVVSQNCQLHGFDPPADNVRGGGRNSFWTTWGMWDWDADPNDIDTDTDTATPPRPPPDDDD